Protein AF-A0A919SEV1-F1 (afdb_monomer_lite)

Sequence (92 aa):
MAKATAELTEHDEVVSARSLITFENVQLALAAGLEACQRNGDIDPAADARQLAGLLLAVHRGIEALGKAGFDENALRSMAETALAALPRPPR

Foldseek 3Di:
DPPVVVVVPPPCPPVVVVVVVVLVVQLVVQLVVVCVCCVVQAAAVPDDSSVLSVVLSVLVVVLVVVVVVPDDPVVSVVSNVVSVVPGHGHDD

Organism: NCBI:txid47988

Secondary structure (DSSP, 8-state):
--STTTTTSTT-HHHHHHHHHHHHHHHHHHHHHHHHHHHHTSS-TTS-HHHHHHHHHHHHHHHHHHHHTT--HHHHHHHHHHHHHTSPPPP-

Structure (mmCIF, N/CA/C/O backbone):
data_AF-A0A919SEV1-F1
#
_entry.id   AF-A0A919SEV1-F1
#
loop_
_atom_site.group_PDB
_atom_site.id
_atom_site.type_symbol
_atom_site.label_atom_id
_atom_site.label_alt_id
_atom_site.label_comp_id
_atom_site.label_asym_id
_atom_site.label_entity_id
_atom_site.label_seq_id
_atom_site.pdbx_PDB_ins_code
_atom_site.Cartn_x
_atom_site.Cartn_y
_atom_site.Cartn_z
_atom_site.occupancy
_atom_site.B_iso_or_equiv
_atom_site.auth_seq_id
_atom_site.auth_comp_id
_atom_site.auth_asym_id
_atom_site.auth_atom_id
_atom_site.pdbx_PDB_model_num
ATOM 1 N N . MET A 1 1 ? 0.732 2.046 -27.618 1.00 42.53 1 MET A N 1
ATOM 2 C CA . MET A 1 1 ? 1.532 1.363 -26.576 1.00 42.53 1 MET A CA 1
ATOM 3 C C . MET A 1 1 ? 0.743 0.276 -25.823 1.00 42.53 1 MET A C 1
ATOM 5 O O . MET A 1 1 ? 1.200 -0.168 -24.790 1.00 42.53 1 MET A O 1
ATOM 9 N N . ALA A 1 2 ? -0.397 -0.212 -26.344 1.00 47.88 2 ALA A N 1
ATOM 10 C CA . ALA A 1 2 ? -1.182 -1.288 -25.712 1.00 47.88 2 ALA A CA 1
ATOM 11 C C . ALA A 1 2 ? -0.901 -2.694 -26.291 1.00 47.88 2 ALA A C 1
ATOM 13 O O . ALA A 1 2 ? -1.410 -3.684 -25.784 1.00 47.88 2 ALA A O 1
ATOM 14 N N . LYS A 1 3 ? -0.101 -2.793 -27.365 1.00 35.47 3 LYS A N 1
ATOM 15 C CA . LYS A 1 3 ? 0.101 -4.048 -28.111 1.00 35.47 3 LYS A CA 1
ATOM 16 C C . LYS A 1 3 ? 1.269 -4.898 -27.589 1.00 35.47 3 LYS A C 1
ATOM 18 O O . LYS A 1 3 ? 1.193 -6.113 -27.647 1.00 35.47 3 LYS A O 1
ATOM 23 N N . ALA A 1 4 ? 2.292 -4.276 -26.997 1.00 41.69 4 ALA A N 1
ATOM 24 C CA . ALA A 1 4 ? 3.433 -4.994 -26.415 1.00 41.69 4 ALA A CA 1
ATOM 25 C C . ALA A 1 4 ? 3.096 -5.700 -25.084 1.00 41.69 4 ALA A C 1
ATOM 27 O O . ALA A 1 4 ? 3.776 -6.639 -24.694 1.00 41.69 4 ALA A O 1
ATOM 28 N N . THR A 1 5 ? 2.028 -5.280 -24.396 1.00 46.12 5 THR A N 1
ATOM 29 C CA . THR A 1 5 ? 1.567 -5.910 -23.146 1.00 46.12 5 THR A CA 1
ATOM 30 C C . THR A 1 5 ? 0.765 -7.191 -23.404 1.00 46.12 5 THR A C 1
ATOM 3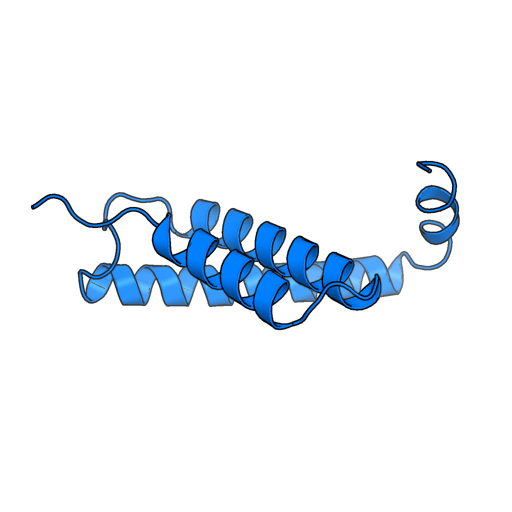2 O O . THR A 1 5 ? 0.731 -8.069 -22.550 1.00 46.12 5 THR A O 1
ATOM 35 N N . ALA A 1 6 ? 0.158 -7.331 -24.589 1.00 45.94 6 ALA A N 1
ATOM 36 C CA . ALA A 1 6 ? -0.621 -8.515 -24.950 1.00 45.94 6 ALA A CA 1
ATOM 37 C C . ALA A 1 6 ? 0.269 -9.710 -25.340 1.00 45.94 6 ALA A C 1
ATOM 39 O O . ALA A 1 6 ? -0.030 -10.835 -24.957 1.00 45.94 6 ALA A O 1
ATOM 40 N N . GLU A 1 7 ? 1.399 -9.479 -26.018 1.00 35.91 7 GLU A N 1
ATOM 41 C CA . GLU A 1 7 ? 2.294 -10.564 -26.468 1.00 35.91 7 GLU A CA 1
ATOM 42 C C . GLU A 1 7 ? 3.110 -11.214 -25.329 1.00 35.91 7 GLU A C 1
ATOM 44 O O . GLU A 1 7 ? 3.653 -12.297 -25.506 1.00 35.91 7 GLU A O 1
ATOM 49 N N . LEU A 1 8 ? 3.134 -10.623 -24.125 1.00 41.41 8 LEU A N 1
ATOM 50 C CA . LEU A 1 8 ? 3.711 -11.248 -22.921 1.00 41.41 8 LEU A CA 1
ATOM 51 C C . LEU A 1 8 ? 2.735 -12.163 -22.157 1.00 41.41 8 LEU A C 1
ATOM 53 O O . LEU A 1 8 ? 3.124 -12.764 -21.160 1.00 41.41 8 LEU A O 1
ATOM 57 N N . THR A 1 9 ? 1.472 -12.254 -22.584 1.00 45.59 9 THR A N 1
ATOM 58 C CA . THR A 1 9 ? 0.434 -13.019 -21.866 1.00 45.59 9 THR A CA 1
ATOM 59 C C . THR A 1 9 ? 0.453 -14.513 -22.223 1.00 45.59 9 THR A C 1
ATOM 61 O O . THR A 1 9 ? -0.027 -15.333 -21.447 1.00 45.59 9 THR A O 1
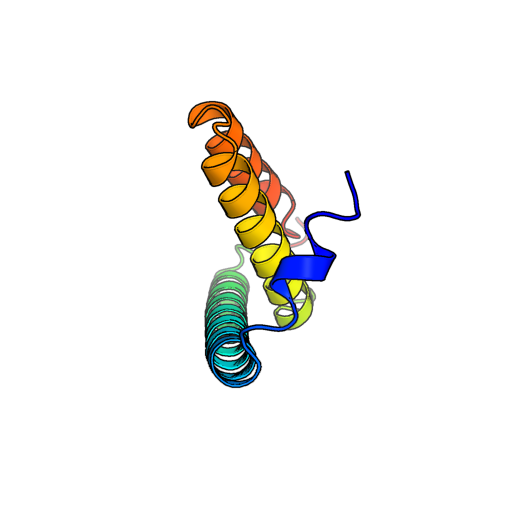ATOM 64 N N . GLU A 1 10 ? 1.044 -14.896 -23.360 1.00 42.03 10 GLU A N 1
ATOM 65 C CA . GLU A 1 10 ? 0.950 -16.264 -23.900 1.00 42.03 10 GLU A CA 1
ATOM 66 C C . GLU A 1 10 ? 1.999 -17.240 -23.333 1.00 42.03 10 GLU A C 1
ATOM 68 O O . GLU A 1 10 ? 1.856 -18.452 -23.465 1.00 42.03 10 GLU A O 1
ATOM 73 N N . HIS A 1 11 ? 3.040 -16.750 -22.653 1.00 41.72 11 HIS A N 1
ATOM 74 C CA . HIS A 1 11 ? 4.141 -17.611 -22.209 1.00 41.72 11 HIS A CA 1
ATOM 75 C C . HIS A 1 11 ? 3.977 -18.259 -20.830 1.00 41.72 11 HIS A C 1
ATOM 77 O O . HIS A 1 11 ? 4.866 -19.017 -20.447 1.00 41.72 11 HIS A O 1
ATOM 83 N N . ASP A 1 12 ? 2.899 -18.002 -20.073 1.00 44.44 12 ASP A N 1
ATOM 84 C CA . ASP A 1 12 ? 3.061 -18.126 -18.624 1.00 44.44 12 ASP A CA 1
ATOM 85 C C . ASP A 1 12 ? 1.843 -18.498 -17.774 1.00 44.44 12 ASP A C 1
ATOM 87 O O . ASP A 1 12 ? 1.668 -17.963 -16.692 1.00 44.44 12 ASP A O 1
ATOM 91 N N . GLU A 1 13 ? 0.997 -19.450 -18.164 1.00 43.34 13 GLU A N 1
ATOM 92 C CA . GLU A 1 13 ? -0.120 -19.864 -17.287 1.00 43.34 13 GLU A CA 1
ATOM 93 C C . GLU A 1 13 ? 0.349 -20.378 -15.902 1.00 43.34 13 GLU A C 1
ATOM 95 O O . GLU A 1 13 ? -0.294 -20.111 -14.885 1.00 43.34 13 GLU A O 1
ATOM 100 N N . VAL A 1 14 ? 1.516 -21.034 -15.820 1.00 48.75 14 VAL A N 1
ATOM 101 C CA . VAL A 1 14 ? 2.077 -21.559 -14.556 1.00 48.75 14 VAL A CA 1
ATOM 102 C C . VAL A 1 14 ? 2.777 -20.481 -13.717 1.00 48.75 14 VAL A C 1
ATOM 104 O O . VAL A 1 14 ? 2.603 -20.459 -12.494 1.00 48.75 14 VAL A O 1
ATOM 107 N N . VAL A 1 15 ? 3.548 -19.562 -14.313 1.00 50.44 15 VAL A N 1
ATOM 108 C CA . VAL A 1 15 ? 4.086 -18.419 -13.546 1.00 50.44 15 VAL A CA 1
ATOM 109 C C . VAL A 1 15 ? 2.974 -17.427 -13.240 1.00 50.44 15 VAL A C 1
ATOM 111 O O . VAL A 1 15 ? 2.998 -16.874 -12.155 1.00 50.44 15 VAL A O 1
ATOM 114 N N . SER A 1 16 ? 1.957 -17.274 -14.089 1.00 58.19 16 SER A N 1
ATOM 115 C CA . SER A 1 16 ? 0.765 -16.463 -13.816 1.00 58.19 16 SER A CA 1
ATOM 116 C C . SER A 1 16 ? 0.018 -16.987 -12.590 1.00 58.19 16 SER A C 1
ATOM 118 O O . SER A 1 16 ? -0.251 -16.215 -11.671 1.00 58.19 16 SER A O 1
ATOM 120 N N . ALA A 1 17 ? -0.194 -18.305 -12.476 1.00 60.59 17 ALA A N 1
ATOM 121 C CA . ALA A 1 17 ? -0.784 -18.909 -11.279 1.00 60.59 17 ALA A CA 1
ATOM 122 C C . ALA A 1 17 ? 0.096 -18.733 -10.024 1.00 60.59 17 ALA A C 1
ATOM 124 O O . ALA A 1 17 ? -0.399 -18.393 -8.948 1.00 60.59 17 ALA A O 1
ATOM 125 N N . ARG A 1 18 ? 1.419 -18.911 -10.142 1.00 66.00 18 ARG A N 1
ATOM 126 C CA . ARG A 1 18 ? 2.350 -18.724 -9.013 1.00 66.00 18 ARG A CA 1
ATOM 127 C C . ARG A 1 18 ? 2.475 -17.255 -8.592 1.00 66.00 18 ARG A C 1
ATOM 129 O O . ARG A 1 18 ? 2.595 -16.955 -7.401 1.00 66.00 18 ARG A O 1
ATOM 136 N N . SER A 1 19 ? 2.425 -16.340 -9.551 1.00 76.12 19 SER A N 1
ATOM 137 C CA . SER A 1 19 ? 2.392 -14.897 -9.331 1.00 76.12 19 SER A CA 1
ATOM 138 C C . SER A 1 19 ? 1.082 -14.479 -8.67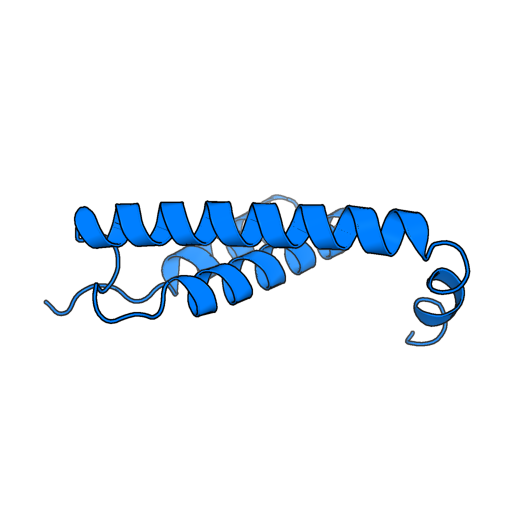9 1.00 76.12 19 SER A C 1
ATOM 140 O O . SER A 1 19 ? 1.119 -13.681 -7.748 1.00 76.12 19 SER A O 1
ATOM 142 N N . LEU A 1 20 ? -0.049 -15.070 -9.073 1.00 83.00 20 LEU A N 1
ATOM 143 C CA . LEU A 1 20 ? -1.343 -14.814 -8.447 1.00 83.00 20 LEU A CA 1
ATOM 144 C C . LEU A 1 20 ? -1.335 -15.195 -6.962 1.00 83.00 20 LEU A C 1
ATOM 146 O O . LEU A 1 20 ? -1.605 -14.336 -6.129 1.00 83.00 20 LEU A O 1
ATOM 150 N N . ILE A 1 21 ? -0.897 -16.413 -6.621 1.00 88.94 21 ILE A N 1
ATOM 151 C CA . ILE A 1 21 ? -0.763 -16.860 -5.219 1.00 88.94 21 ILE A CA 1
ATOM 152 C C . ILE A 1 21 ? 0.165 -15.927 -4.429 1.00 88.94 21 ILE A C 1
ATOM 154 O O . ILE A 1 21 ? -0.080 -15.599 -3.269 1.00 88.94 21 ILE A O 1
ATOM 158 N N . THR A 1 22 ? 1.251 -15.471 -5.055 1.00 90.94 22 THR A N 1
ATOM 159 C CA . THR A 1 22 ? 2.174 -14.523 -4.419 1.00 90.94 22 THR A CA 1
ATOM 160 C C . THR A 1 22 ? 1.480 -13.196 -4.116 1.00 90.94 22 THR A C 1
ATOM 162 O O . THR A 1 22 ? 1.615 -12.672 -3.012 1.00 90.94 22 THR A O 1
ATOM 165 N N . PHE A 1 23 ? 0.718 -12.652 -5.064 1.00 89.56 23 PHE A N 1
ATOM 166 C CA . PHE A 1 23 ? -0.009 -11.400 -4.874 1.00 89.56 23 PHE A CA 1
ATOM 167 C C . PHE A 1 23 ? -1.151 -11.527 -3.863 1.00 89.56 23 PHE A C 1
ATOM 169 O O . PHE A 1 23 ? -1.348 -10.603 -3.076 1.00 89.56 23 PHE A O 1
ATOM 176 N N . GLU A 1 24 ? -1.833 -12.668 -3.809 1.00 93.94 24 GLU A N 1
ATOM 177 C CA . GLU A 1 24 ? -2.816 -12.984 -2.767 1.00 93.94 24 GLU A CA 1
ATOM 178 C C . GLU A 1 24 ? -2.167 -13.008 -1.377 1.00 93.94 24 GLU A C 1
ATOM 180 O O . GLU A 1 24 ? -2.661 -12.361 -0.453 1.00 93.94 24 GLU A O 1
ATOM 185 N N . ASN A 1 25 ? -1.010 -13.660 -1.234 1.00 95.69 25 ASN A N 1
ATOM 186 C CA . ASN A 1 25 ? -0.264 -13.681 0.027 1.00 95.69 25 ASN A CA 1
ATOM 187 C C . ASN A 1 25 ? 0.204 -12.281 0.450 1.00 95.69 25 ASN A C 1
ATOM 189 O O . ASN A 1 25 ? 0.130 -11.930 1.628 1.00 95.69 25 ASN A O 1
ATOM 193 N N . VAL A 1 26 ? 0.658 -11.459 -0.501 1.00 95.44 26 VAL A N 1
ATOM 194 C CA . VAL A 1 26 ? 1.016 -10.059 -0.229 1.00 95.44 26 VAL A CA 1
ATOM 195 C C . VAL A 1 26 ? -0.214 -9.260 0.199 1.00 95.44 26 VAL A C 1
ATOM 197 O O . VAL A 1 26 ? -0.135 -8.510 1.169 1.00 95.44 26 VAL A O 1
ATOM 200 N N . GLN A 1 27 ? -1.356 -9.431 -0.471 1.00 96.50 27 GLN A N 1
ATOM 201 C CA . GLN A 1 27 ? -2.601 -8.769 -0.082 1.00 96.50 27 GLN A CA 1
ATOM 202 C C . GLN A 1 27 ? -3.025 -9.171 1.335 1.00 96.50 27 GLN A C 1
ATOM 204 O O . GLN A 1 27 ? -3.392 -8.308 2.129 1.00 96.50 27 GLN A O 1
ATOM 209 N N . LEU A 1 28 ? -2.919 -10.454 1.683 1.00 97.94 28 LEU A N 1
ATOM 210 C CA . LEU A 1 28 ? -3.231 -10.941 3.023 1.00 97.94 28 LEU A CA 1
ATOM 211 C C . LEU A 1 28 ? -2.300 -10.334 4.083 1.00 97.94 28 LEU A C 1
ATOM 213 O O . LEU A 1 28 ? -2.767 -9.890 5.131 1.00 97.94 28 LEU A O 1
ATOM 217 N N . ALA A 1 29 ? -0.997 -10.263 3.804 1.00 98.31 29 ALA A N 1
ATOM 218 C CA . ALA A 1 29 ? -0.028 -9.641 4.704 1.00 98.31 29 ALA A CA 1
ATOM 219 C C . ALA A 1 29 ? -0.301 -8.139 4.899 1.00 98.31 29 ALA A C 1
ATOM 221 O O . ALA A 1 29 ? -0.240 -7.639 6.023 1.00 98.31 29 ALA A O 1
ATOM 222 N N . LEU A 1 30 ? -0.653 -7.428 3.823 1.00 98.25 30 LEU A N 1
ATOM 223 C CA . LEU A 1 30 ? -1.060 -6.023 3.886 1.00 98.25 30 LEU A CA 1
ATOM 224 C C . LEU A 1 30 ? -2.330 -5.846 4.728 1.00 98.25 30 LEU A C 1
ATOM 226 O O . LEU A 1 30 ? -2.364 -4.961 5.579 1.00 98.25 30 LEU A O 1
ATOM 230 N N . ALA A 1 31 ? -3.339 -6.702 4.546 1.00 98.56 31 ALA A N 1
ATOM 231 C CA . ALA A 1 31 ? -4.571 -6.660 5.333 1.00 98.56 31 ALA A CA 1
ATOM 232 C C . ALA A 1 31 ? -4.289 -6.872 6.828 1.00 98.56 31 ALA A C 1
ATOM 234 O O . ALA A 1 31 ? -4.731 -6.076 7.651 1.00 98.56 31 ALA A O 1
ATOM 235 N N . ALA A 1 32 ? -3.472 -7.869 7.178 1.00 98.56 32 ALA A N 1
ATOM 236 C CA . ALA A 1 32 ? -3.084 -8.122 8.566 1.00 98.56 32 ALA A CA 1
ATOM 237 C C . ALA A 1 32 ? -2.327 -6.936 9.197 1.00 98.56 32 ALA A C 1
ATOM 239 O O . ALA A 1 32 ? -2.527 -6.620 10.374 1.00 98.56 32 ALA A O 1
ATOM 240 N N . GLY A 1 33 ? -1.474 -6.260 8.419 1.00 98.44 33 GLY A N 1
ATOM 241 C CA . GLY A 1 33 ? -0.788 -5.038 8.842 1.00 98.44 33 GLY A CA 1
ATOM 242 C C . GLY A 1 33 ? -1.753 -3.873 9.076 1.00 98.44 33 GLY A C 1
ATOM 243 O O . GLY A 1 33 ? -1.679 -3.217 10.113 1.00 98.44 33 GLY A O 1
ATOM 244 N N . LEU A 1 34 ? -2.702 -3.659 8.163 1.00 98.50 34 LEU A N 1
ATOM 245 C CA . LEU A 1 34 ? -3.742 -2.635 8.301 1.00 98.50 34 LEU A CA 1
ATOM 246 C C . LEU A 1 34 ? -4.617 -2.882 9.534 1.00 98.50 34 LEU A C 1
ATOM 248 O O . LEU A 1 34 ? -4.854 -1.956 10.304 1.00 98.50 34 LEU A O 1
ATOM 252 N N . GLU A 1 35 ? -5.021 -4.127 9.782 1.00 98.56 35 GLU A N 1
ATOM 253 C CA . GLU A 1 35 ? -5.761 -4.504 10.991 1.00 98.56 35 GLU A CA 1
ATOM 254 C C . GLU A 1 35 ? -4.942 -4.262 12.271 1.00 98.56 35 GLU A C 1
ATOM 256 O O . GLU A 1 35 ? -5.495 -3.898 13.309 1.00 98.56 35 GLU A O 1
ATOM 261 N N . ALA A 1 36 ? -3.618 -4.445 12.228 1.00 98.44 36 ALA A N 1
ATOM 262 C CA . ALA A 1 36 ? -2.742 -4.098 13.348 1.00 98.44 36 ALA A CA 1
ATOM 263 C C . ALA A 1 36 ? -2.703 -2.584 13.595 1.00 98.44 36 ALA A C 1
ATOM 265 O O . ALA A 1 36 ? -2.860 -2.154 14.736 1.00 98.44 36 ALA A O 1
ATOM 266 N N . CYS A 1 37 ? -2.579 -1.783 12.538 1.00 97.88 37 CYS A N 1
ATOM 267 C CA . CYS A 1 37 ? -2.672 -0.326 12.617 1.00 97.88 37 CYS A CA 1
ATOM 268 C C . CYS A 1 37 ? -4.042 0.141 13.137 1.00 97.88 37 CYS A C 1
ATOM 270 O O . CYS A 1 37 ? -4.107 1.065 13.944 1.00 97.88 37 CYS A O 1
ATOM 272 N N . GLN A 1 38 ? -5.136 -0.520 12.751 1.00 98.25 38 GLN A N 1
ATOM 273 C CA . GLN A 1 38 ? -6.473 -0.242 13.291 1.00 98.25 38 GLN A CA 1
ATOM 274 C C . GLN A 1 38 ? -6.550 -0.518 14.797 1.00 98.25 38 GLN A C 1
ATOM 276 O O . GLN A 1 38 ? -7.057 0.314 15.547 1.00 98.25 38 GLN A O 1
ATOM 281 N N . ARG A 1 39 ? -5.994 -1.644 15.268 1.00 97.94 39 ARG A N 1
ATOM 282 C CA . ARG A 1 39 ? -5.916 -1.954 16.711 1.00 97.94 39 ARG A CA 1
ATOM 283 C C . ARG A 1 39 ? -5.101 -0.923 17.497 1.00 97.94 39 ARG A C 1
ATOM 285 O O . ARG A 1 39 ? -5.411 -0.683 18.659 1.00 97.94 39 ARG A O 1
ATOM 292 N N . ASN A 1 40 ? -4.094 -0.318 16.870 1.00 97.00 40 ASN A N 1
ATOM 293 C CA . ASN A 1 40 ? -3.266 0.729 17.471 1.00 97.00 40 ASN A CA 1
ATOM 294 C C . ASN A 1 40 ? -3.895 2.132 17.394 1.00 97.00 40 ASN A C 1
ATOM 296 O O . ASN A 1 40 ? -3.387 3.057 18.021 1.00 97.00 40 ASN A O 1
ATOM 300 N N . GLY A 1 41 ? -4.989 2.302 16.645 1.00 96.75 41 GLY A N 1
ATOM 301 C CA . GLY A 1 41 ? -5.608 3.607 16.415 1.00 96.75 41 GLY A CA 1
ATOM 302 C C . GLY A 1 41 ? -4.875 4.476 15.386 1.00 96.75 41 GLY A C 1
ATOM 303 O O . GLY A 1 41 ? -5.088 5.684 15.355 1.00 96.75 41 GLY A O 1
ATOM 304 N N . ASP A 1 42 ? -4.028 3.892 14.536 1.00 96.94 42 ASP A N 1
ATOM 305 C CA . ASP A 1 42 ? -3.341 4.614 13.455 1.00 96.94 42 ASP A CA 1
ATOM 306 C C . ASP A 1 42 ? -4.240 4.784 12.215 1.00 96.94 42 ASP A C 1
ATOM 308 O O . ASP A 1 42 ? -4.127 5.763 11.474 1.00 96.94 42 ASP A O 1
ATOM 312 N N . ILE A 1 43 ? -5.142 3.822 11.989 1.00 97.75 43 ILE A N 1
ATOM 313 C CA . ILE A 1 43 ? -6.071 3.754 10.851 1.00 97.75 43 ILE A CA 1
ATOM 314 C C . ILE A 1 43 ? -7.501 3.649 11.375 1.00 97.75 43 ILE A C 1
ATOM 316 O O . ILE A 1 43 ? -7.738 3.026 12.410 1.00 97.75 43 ILE A O 1
ATOM 320 N N . ASP A 1 44 ? -8.450 4.253 10.657 1.00 98.00 44 ASP A N 1
ATOM 321 C CA . ASP A 1 44 ? -9.879 4.171 10.964 1.00 98.00 44 ASP A CA 1
ATOM 322 C C . ASP A 1 44 ? -10.327 2.700 11.132 1.00 98.00 44 ASP A C 1
ATOM 324 O O . ASP A 1 44 ? -10.237 1.922 10.171 1.00 98.00 44 ASP A O 1
ATOM 328 N N . PRO A 1 45 ? -10.821 2.292 12.320 1.00 97.00 45 PRO A N 1
ATOM 329 C CA . PRO A 1 45 ? -11.267 0.921 12.562 1.00 97.00 45 PRO A CA 1
ATOM 330 C C . PRO A 1 45 ? -12.508 0.528 11.746 1.00 97.00 45 PRO A C 1
ATOM 332 O O . PRO A 1 45 ? -12.802 -0.661 11.640 1.00 97.00 45 PRO A O 1
ATOM 335 N N . ALA A 1 46 ? -13.238 1.491 11.171 1.00 97.06 46 ALA A N 1
ATOM 336 C CA . ALA A 1 46 ? -14.384 1.229 10.301 1.00 97.06 46 ALA A CA 1
ATOM 337 C C . ALA A 1 46 ? -13.994 0.987 8.831 1.00 97.06 46 ALA A C 1
ATOM 339 O O . ALA A 1 46 ? -14.833 0.550 8.040 1.00 97.06 46 ALA A O 1
ATOM 340 N N . ALA A 1 47 ? -12.745 1.262 8.443 1.00 97.56 47 ALA A N 1
ATOM 341 C CA . ALA A 1 47 ? -12.289 1.046 7.077 1.00 97.56 47 ALA A CA 1
ATOM 342 C C . ALA A 1 47 ? -12.138 -0.452 6.750 1.00 97.56 47 ALA A C 1
ATOM 344 O O . ALA A 1 47 ? -11.653 -1.241 7.563 1.00 97.56 47 ALA A O 1
ATOM 345 N N . ASP A 1 48 ? -12.503 -0.849 5.527 1.00 98.19 48 ASP A N 1
ATOM 346 C CA . ASP A 1 48 ? -12.326 -2.228 5.057 1.00 98.19 48 ASP A CA 1
ATOM 347 C C . ASP A 1 48 ? -10.842 -2.507 4.761 1.00 98.19 48 ASP A C 1
ATOM 349 O O . ASP A 1 48 ? -10.301 -2.120 3.719 1.00 98.19 48 ASP A O 1
ATOM 353 N N . ALA A 1 49 ? -10.180 -3.206 5.686 1.00 97.88 49 ALA A N 1
ATOM 354 C CA . ALA A 1 49 ? -8.761 -3.535 5.593 1.00 97.88 49 ALA A CA 1
ATOM 355 C C . ALA A 1 49 ? -8.411 -4.372 4.350 1.00 97.88 49 ALA A C 1
ATOM 357 O O . ALA A 1 49 ? -7.326 -4.209 3.793 1.00 97.88 49 ALA A O 1
ATOM 358 N N . ARG A 1 50 ? -9.318 -5.232 3.862 1.00 97.38 50 ARG A N 1
ATOM 359 C CA . ARG A 1 50 ? -9.065 -6.032 2.651 1.00 97.38 50 ARG A CA 1
ATOM 360 C C . ARG A 1 50 ? -9.117 -5.172 1.397 1.00 97.38 50 ARG A C 1
ATOM 362 O O . ARG A 1 50 ? -8.264 -5.324 0.523 1.00 97.38 50 ARG A O 1
ATOM 369 N N . GLN A 1 51 ? -10.072 -4.247 1.312 1.00 98.00 51 GLN A N 1
ATOM 370 C CA . GLN A 1 51 ? -10.131 -3.304 0.190 1.00 98.00 51 GLN A CA 1
ATOM 371 C C . GLN A 1 51 ? -8.909 -2.383 0.167 1.00 98.00 51 GLN A C 1
ATOM 373 O O . GLN A 1 51 ? -8.294 -2.199 -0.885 1.00 98.00 51 GLN A O 1
ATOM 378 N N . LEU A 1 52 ? -8.506 -1.864 1.329 1.00 98.31 52 LEU A N 1
ATOM 379 C CA . LEU A 1 52 ? -7.291 -1.062 1.463 1.00 98.31 52 LEU A CA 1
ATOM 380 C C . LEU A 1 52 ? -6.031 -1.861 1.096 1.00 98.31 52 LEU A C 1
ATOM 382 O O . LEU A 1 52 ? -5.162 -1.342 0.398 1.00 98.31 52 LEU A O 1
ATOM 386 N N . ALA A 1 53 ? -5.943 -3.133 1.488 1.00 98.31 53 ALA A N 1
ATOM 387 C CA . ALA A 1 53 ? -4.842 -4.008 1.092 1.00 98.31 53 ALA A CA 1
ATOM 388 C C . ALA A 1 53 ? -4.786 -4.221 -0.428 1.00 98.31 53 ALA A C 1
ATOM 390 O O . ALA A 1 53 ? -3.706 -4.180 -1.018 1.00 98.31 53 ALA A O 1
ATOM 391 N N . GLY A 1 54 ? -5.942 -4.404 -1.074 1.00 97.25 54 GLY A N 1
ATOM 392 C CA . GLY A 1 54 ? -6.044 -4.482 -2.531 1.00 97.25 54 GLY A CA 1
ATOM 393 C C . GLY A 1 54 ? -5.558 -3.207 -3.223 1.00 97.25 54 GLY A C 1
ATOM 394 O O . GLY A 1 54 ? -4.776 -3.282 -4.173 1.00 97.25 54 GLY A O 1
ATOM 395 N N . LEU A 1 55 ? -5.944 -2.038 -2.704 1.00 97.81 55 LEU A N 1
ATOM 396 C CA . LEU A 1 55 ? -5.463 -0.745 -3.191 1.00 97.81 55 LEU A CA 1
ATOM 397 C C . LEU A 1 55 ? -3.942 -0.606 -3.032 1.00 97.81 55 LEU A C 1
ATOM 399 O O . LEU A 1 55 ? -3.254 -0.268 -3.995 1.00 97.81 55 LEU A O 1
ATOM 403 N N . LEU A 1 56 ? -3.402 -0.894 -1.845 1.00 97.88 56 LEU A N 1
ATOM 404 C CA . LEU A 1 56 ? -1.963 -0.804 -1.581 1.00 97.88 56 LEU A CA 1
ATOM 405 C C . LEU A 1 56 ? -1.156 -1.773 -2.449 1.00 97.88 56 LEU A C 1
ATOM 407 O O . LEU A 1 56 ? -0.092 -1.403 -2.945 1.00 97.88 56 LEU A O 1
ATOM 411 N N . LEU A 1 57 ? -1.671 -2.980 -2.693 1.00 96.56 57 LEU A N 1
ATOM 412 C CA . LEU A 1 57 ? -1.060 -3.919 -3.629 1.00 96.56 57 LEU A CA 1
ATOM 413 C C . LEU A 1 57 ? -1.009 -3.330 -5.046 1.00 96.56 57 LEU A C 1
ATOM 415 O O . LEU A 1 57 ? 0.050 -3.360 -5.672 1.00 96.56 57 LEU A O 1
ATOM 419 N N . ALA A 1 58 ? -2.113 -2.765 -5.541 1.00 96.50 58 ALA A N 1
ATOM 420 C CA . ALA A 1 58 ? -2.162 -2.152 -6.867 1.00 96.50 58 ALA A CA 1
ATOM 421 C C . ALA A 1 58 ? -1.180 -0.974 -6.994 1.00 96.50 58 ALA A C 1
ATOM 423 O O . ALA A 1 58 ? -0.411 -0.910 -7.956 1.00 96.50 58 ALA A O 1
ATOM 424 N N . VAL A 1 59 ? -1.142 -0.086 -5.995 1.00 97.00 59 VAL A N 1
ATOM 425 C CA . VAL A 1 59 ? -0.186 1.032 -5.934 1.00 97.00 59 VAL A CA 1
ATOM 426 C C . VAL A 1 59 ? 1.253 0.518 -5.942 1.00 97.00 59 VAL A C 1
ATOM 428 O O . VAL A 1 59 ? 2.072 0.985 -6.731 1.00 97.00 59 VAL A O 1
ATOM 431 N N . HIS A 1 60 ? 1.562 -0.480 -5.114 1.00 94.69 60 HIS A N 1
ATOM 432 C CA . HIS A 1 60 ? 2.901 -1.053 -5.026 1.00 94.69 60 HIS A CA 1
ATOM 433 C C . HIS A 1 60 ? 3.362 -1.654 -6.367 1.00 94.69 60 HIS A C 1
ATOM 435 O O . HIS A 1 60 ? 4.510 -1.447 -6.766 1.00 94.69 60 HIS A O 1
ATOM 441 N N . ARG A 1 61 ? 2.465 -2.323 -7.106 1.00 94.25 61 ARG A N 1
ATOM 442 C CA . ARG A 1 61 ? 2.753 -2.831 -8.460 1.00 94.25 61 ARG A CA 1
ATOM 443 C C . ARG A 1 61 ? 2.948 -1.719 -9.485 1.00 94.25 61 ARG A C 1
ATOM 445 O O . ARG A 1 61 ? 3.842 -1.829 -10.321 1.00 94.25 61 ARG A O 1
ATOM 452 N N . GLY A 1 62 ? 2.172 -0.640 -9.396 1.00 93.69 62 GLY A N 1
ATOM 453 C CA . GLY A 1 62 ? 2.363 0.552 -10.225 1.00 93.69 62 GLY A CA 1
ATOM 454 C C . GLY A 1 62 ? 3.736 1.195 -10.009 1.00 93.69 62 GLY A C 1
ATOM 455 O O . GLY A 1 62 ? 4.448 1.462 -10.975 1.00 93.69 62 GLY A O 1
ATOM 456 N N . ILE A 1 63 ? 4.147 1.365 -8.750 1.00 96.56 63 ILE A N 1
ATOM 457 C CA . ILE A 1 63 ? 5.465 1.907 -8.382 1.00 96.56 63 ILE A CA 1
ATOM 458 C C . ILE A 1 63 ? 6.592 1.001 -8.895 1.00 96.56 63 ILE A C 1
ATOM 460 O O . ILE A 1 63 ? 7.563 1.491 -9.467 1.00 96.56 63 ILE A O 1
ATOM 464 N N . GLU A 1 64 ? 6.457 -0.320 -8.754 1.00 92.94 64 GLU A N 1
ATOM 465 C CA . GLU A 1 64 ? 7.443 -1.272 -9.276 1.00 92.94 64 GLU A CA 1
ATOM 466 C C . GLU A 1 64 ? 7.574 -1.184 -10.805 1.00 92.94 64 GLU A C 1
ATOM 468 O O . GLU A 1 64 ? 8.687 -1.183 -11.334 1.00 92.9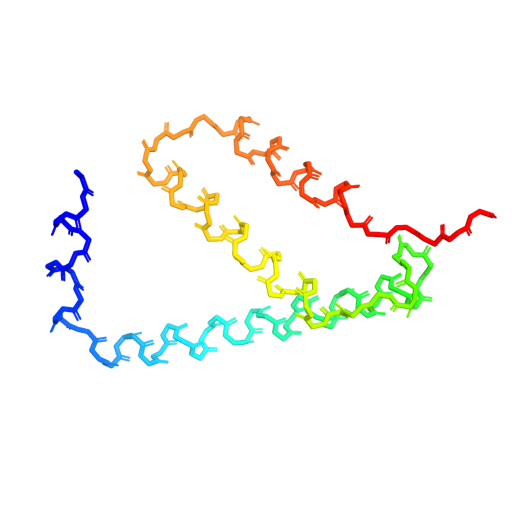4 64 GLU A O 1
ATOM 473 N N . ALA A 1 65 ? 6.453 -1.083 -11.524 1.00 93.69 65 ALA A N 1
ATOM 474 C CA . ALA A 1 65 ? 6.453 -0.935 -12.977 1.00 93.69 65 ALA A CA 1
ATOM 475 C C . ALA A 1 65 ? 7.120 0.378 -13.423 1.00 93.69 65 ALA A C 1
ATOM 477 O O . ALA A 1 65 ? 7.923 0.369 -14.356 1.00 93.69 65 ALA A O 1
ATOM 478 N N . LEU A 1 66 ? 6.843 1.490 -12.733 1.00 94.62 66 LEU A N 1
ATOM 479 C CA . LEU A 1 66 ? 7.483 2.784 -12.995 1.00 94.62 66 LEU A CA 1
ATOM 480 C C . LEU A 1 66 ? 8.990 2.746 -12.708 1.00 94.62 66 LEU A C 1
ATOM 482 O O . LEU A 1 66 ? 9.777 3.258 -13.503 1.00 94.62 66 LEU A O 1
ATOM 486 N N . GLY A 1 67 ? 9.410 2.082 -11.629 1.00 95.12 67 GLY A N 1
ATOM 487 C CA . GLY A 1 67 ? 10.829 1.875 -11.331 1.00 95.12 67 GLY A CA 1
ATOM 488 C C . GLY A 1 67 ? 11.547 1.072 -12.413 1.00 95.12 67 GLY A C 1
ATOM 489 O O . GLY A 1 67 ? 12.620 1.467 -12.862 1.00 95.12 67 GLY A O 1
ATOM 490 N N . LYS A 1 68 ? 10.920 0.008 -12.930 1.00 91.19 68 LYS A N 1
ATOM 491 C CA . LYS A 1 68 ? 11.444 -0.749 -14.084 1.00 91.19 68 LYS A CA 1
ATOM 492 C C . LYS A 1 68 ? 11.531 0.095 -15.361 1.00 91.19 68 LYS A C 1
ATOM 494 O O . LYS A 1 68 ? 12.368 -0.189 -16.211 1.00 91.19 68 LYS A O 1
ATOM 499 N N . ALA A 1 69 ? 10.702 1.129 -15.487 1.00 92.88 69 ALA A N 1
ATOM 500 C CA . ALA A 1 69 ? 10.746 2.094 -16.583 1.00 92.88 69 ALA A CA 1
ATOM 501 C C . ALA A 1 69 ? 11.776 3.226 -16.377 1.00 92.88 69 ALA A C 1
ATOM 503 O O . ALA A 1 69 ? 11.888 4.098 -17.237 1.00 92.88 69 ALA A O 1
ATOM 504 N N . GLY A 1 70 ? 12.530 3.223 -15.271 1.00 95.06 70 GLY A N 1
ATOM 505 C CA . GLY A 1 70 ? 13.591 4.197 -14.999 1.00 95.06 70 GLY A CA 1
ATOM 506 C C . GLY A 1 70 ? 13.119 5.496 -14.341 1.00 95.06 70 GLY A C 1
ATOM 507 O O . GLY A 1 70 ? 13.805 6.510 -14.455 1.00 95.06 70 GLY A O 1
ATOM 508 N N . PHE A 1 71 ? 11.959 5.495 -13.675 1.00 96.38 71 PHE A N 1
ATOM 509 C CA . PH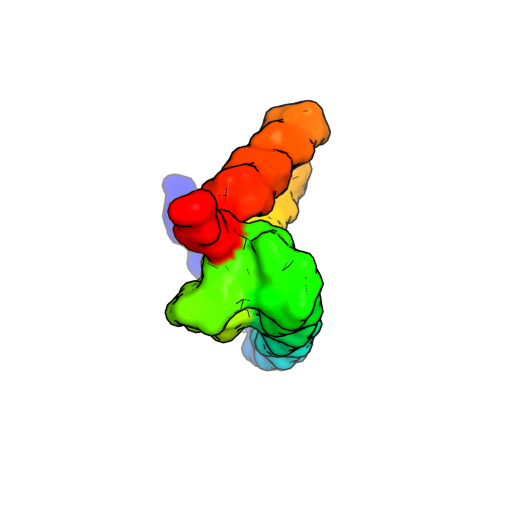E A 1 71 ? 11.540 6.644 -12.867 1.00 96.38 71 PHE A CA 1
ATOM 510 C C . PHE A 1 71 ? 12.513 6.906 -11.713 1.00 96.38 71 PHE A C 1
ATOM 512 O O . PHE A 1 71 ? 13.057 5.978 -11.115 1.00 96.38 71 PHE A O 1
ATOM 519 N N . ASP A 1 72 ? 12.685 8.189 -11.392 1.00 97.56 72 ASP A N 1
ATOM 520 C CA . ASP A 1 72 ? 13.539 8.647 -10.297 1.00 97.56 72 ASP A CA 1
ATOM 521 C C . ASP A 1 72 ? 13.108 8.064 -8.940 1.00 97.56 72 ASP A C 1
ATOM 523 O O . ASP A 1 72 ? 11.920 8.028 -8.610 1.00 97.56 72 ASP A O 1
ATOM 527 N N . GLU A 1 73 ? 14.079 7.644 -8.127 1.00 96.38 73 GLU A N 1
ATOM 528 C CA . GLU A 1 73 ? 13.815 6.987 -6.843 1.00 96.38 73 GLU A CA 1
ATOM 529 C C . GLU A 1 73 ? 13.077 7.905 -5.857 1.00 96.38 73 GLU A C 1
ATOM 531 O O . GLU A 1 73 ? 12.171 7.449 -5.153 1.00 96.38 73 GLU A O 1
ATOM 536 N N . ASN A 1 74 ? 13.409 9.200 -5.817 1.00 98.00 74 ASN A N 1
ATOM 537 C CA . ASN A 1 74 ? 12.731 10.138 -4.920 1.00 98.00 74 ASN A CA 1
ATOM 538 C C . ASN A 1 74 ? 11.278 10.345 -5.352 1.00 98.00 74 ASN A C 1
ATOM 540 O O . ASN A 1 74 ? 10.387 10.417 -4.504 1.00 98.00 74 ASN A O 1
ATOM 544 N N . ALA A 1 75 ? 11.022 10.374 -6.662 1.00 97.38 75 ALA A N 1
ATOM 545 C CA . ALA A 1 75 ? 9.663 10.414 -7.189 1.00 97.38 75 ALA A CA 1
ATOM 546 C C . ALA A 1 75 ? 8.862 9.162 -6.784 1.00 97.38 75 ALA A C 1
ATOM 548 O O . ALA A 1 75 ? 7.746 9.288 -6.279 1.00 97.38 75 ALA A O 1
ATOM 549 N N . LEU A 1 76 ? 9.435 7.962 -6.929 1.00 97.94 76 LEU A N 1
ATOM 550 C CA . LEU A 1 76 ? 8.787 6.706 -6.520 1.00 97.94 76 LEU A CA 1
ATOM 551 C C . LEU A 1 76 ? 8.511 6.658 -5.011 1.00 97.94 76 LEU A C 1
ATOM 553 O O . LEU A 1 76 ? 7.439 6.223 -4.584 1.00 97.94 76 LEU A O 1
ATOM 557 N N . ARG A 1 77 ? 9.456 7.141 -4.199 1.00 97.94 77 ARG A N 1
ATOM 558 C CA . ARG A 1 77 ? 9.306 7.245 -2.743 1.00 97.94 77 ARG A CA 1
ATOM 559 C C . ARG A 1 77 ? 8.171 8.183 -2.358 1.00 97.94 77 ARG A C 1
ATOM 561 O O . ARG A 1 77 ? 7.312 7.802 -1.568 1.00 97.94 77 ARG A O 1
ATOM 568 N N . SER A 1 78 ? 8.113 9.359 -2.978 1.00 98.25 78 SER A N 1
ATOM 569 C CA . SER A 1 78 ? 7.043 10.329 -2.742 1.00 98.25 78 SER A CA 1
ATOM 570 C C . SER A 1 78 ? 5.660 9.764 -3.095 1.00 98.25 78 SER A C 1
ATOM 572 O O . SER A 1 78 ? 4.690 10.007 -2.375 1.00 98.25 78 SER A O 1
ATOM 574 N N . MET A 1 79 ? 5.553 8.941 -4.147 1.00 98.19 79 MET A N 1
ATOM 575 C CA . MET A 1 79 ? 4.305 8.242 -4.485 1.00 98.19 79 MET A CA 1
ATOM 576 C C . MET A 1 79 ? 3.884 7.255 -3.389 1.00 98.19 79 MET A C 1
ATOM 578 O O . MET A 1 79 ? 2.712 7.233 -3.008 1.00 98.19 79 MET A O 1
ATOM 582 N N . ALA A 1 80 ? 4.826 6.466 -2.861 1.00 97.50 80 ALA A N 1
ATOM 583 C CA . ALA A 1 80 ? 4.552 5.535 -1.767 1.00 97.50 80 ALA A CA 1
ATOM 584 C C . ALA A 1 80 ? 4.095 6.273 -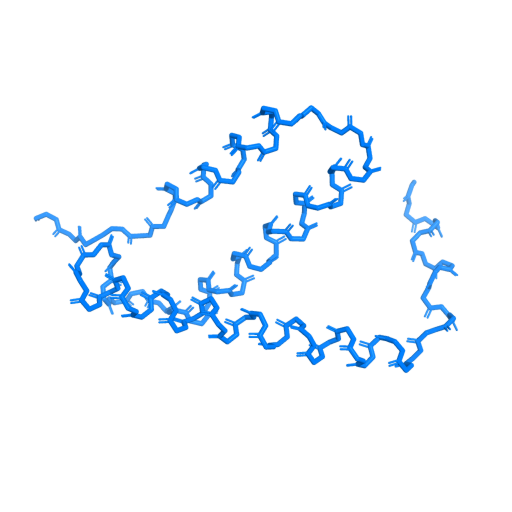0.499 1.00 97.50 80 ALA A C 1
ATOM 586 O O . ALA A 1 80 ? 3.075 5.921 0.091 1.00 97.50 80 ALA A O 1
ATOM 587 N N . GLU A 1 81 ? 4.807 7.333 -0.111 1.00 98.25 81 GLU A N 1
ATOM 588 C CA . GLU A 1 81 ? 4.460 8.173 1.041 1.00 98.25 81 GLU A CA 1
ATOM 589 C C . GLU A 1 81 ? 3.079 8.816 0.880 1.00 98.25 81 GLU A C 1
ATOM 591 O O . GLU A 1 81 ? 2.279 8.810 1.815 1.00 98.25 81 GLU A O 1
ATOM 596 N N . THR A 1 82 ? 2.762 9.307 -0.320 1.00 98.44 82 THR A N 1
ATOM 597 C CA . THR A 1 82 ? 1.451 9.891 -0.631 1.00 98.44 82 THR A CA 1
ATOM 598 C C . THR A 1 82 ? 0.332 8.861 -0.493 1.00 98.44 82 THR A C 1
ATOM 600 O O . THR A 1 82 ? -0.705 9.153 0.101 1.00 98.44 82 THR A O 1
ATOM 603 N N . ALA A 1 83 ? 0.540 7.642 -0.997 1.00 97.75 83 ALA A N 1
ATOM 604 C CA . ALA A 1 83 ? -0.441 6.568 -0.879 1.00 97.75 83 ALA A CA 1
ATOM 605 C C . ALA A 1 83 ? -0.696 6.176 0.584 1.00 97.75 83 ALA A C 1
ATOM 607 O O . ALA A 1 83 ? -1.846 5.992 0.978 1.00 97.75 83 ALA A O 1
ATOM 608 N N . LEU A 1 84 ? 0.357 6.109 1.405 1.00 97.12 84 LEU A N 1
ATOM 609 C CA . LEU A 1 84 ? 0.229 5.857 2.843 1.00 97.12 84 LEU A CA 1
ATOM 610 C C . LEU A 1 84 ? -0.476 7.013 3.565 1.00 97.12 84 LEU A C 1
ATOM 612 O O . LEU A 1 84 ? -1.318 6.780 4.429 1.00 97.12 84 LEU A O 1
ATOM 616 N N . ALA A 1 85 ? -0.184 8.260 3.193 1.00 97.38 85 ALA A N 1
ATOM 617 C CA . ALA A 1 85 ? -0.827 9.436 3.773 1.00 97.38 85 ALA A CA 1
ATOM 618 C C . ALA A 1 85 ? -2.332 9.519 3.463 1.00 97.38 85 ALA A C 1
ATOM 620 O O . ALA A 1 85 ? -3.067 10.137 4.236 1.00 97.38 85 ALA A O 1
ATOM 621 N N . ALA A 1 86 ? -2.778 8.898 2.366 1.00 96.88 86 ALA A N 1
ATOM 622 C CA . ALA A 1 86 ? -4.178 8.831 1.953 1.00 96.88 86 ALA A CA 1
ATOM 623 C C . ALA A 1 86 ? -5.003 7.771 2.706 1.00 96.88 86 ALA A C 1
ATOM 625 O O . ALA A 1 86 ? -6.222 7.720 2.530 1.00 96.88 86 ALA A O 1
ATOM 626 N N . LEU A 1 87 ? -4.374 6.928 3.535 1.00 97.44 87 LEU A N 1
ATOM 627 C CA . LEU A 1 87 ? -5.100 5.953 4.345 1.00 97.44 87 LEU A CA 1
ATOM 628 C C . LEU A 1 87 ? -6.055 6.660 5.327 1.00 97.44 87 LEU A C 1
ATOM 630 O O . LEU A 1 87 ? -5.701 7.701 5.895 1.00 97.44 87 LEU A O 1
ATOM 634 N N . PRO A 1 88 ? -7.267 6.110 5.536 1.00 97.56 88 PRO A N 1
ATOM 635 C CA . PRO A 1 88 ? -8.264 6.735 6.390 1.00 97.56 88 PRO A CA 1
ATOM 636 C C . PRO A 1 88 ? -7.775 6.749 7.837 1.00 97.56 88 PRO A C 1
ATOM 638 O O . PRO A 1 88 ? -7.379 5.722 8.389 1.00 97.56 88 PRO A O 1
ATOM 641 N N . ARG A 1 89 ? -7.801 7.931 8.452 1.00 96.69 89 ARG A N 1
ATOM 642 C CA . ARG A 1 89 ? -7.425 8.123 9.855 1.00 96.69 89 ARG A CA 1
ATOM 643 C C . ARG A 1 89 ? -8.670 8.108 10.734 1.00 96.69 89 ARG A C 1
ATOM 645 O O . ARG A 1 89 ? -9.722 8.544 10.261 1.00 96.69 89 ARG A O 1
ATOM 652 N N . PRO A 1 90 ? -8.562 7.680 12.002 1.00 92.88 90 PRO A N 1
ATOM 653 C CA . PRO A 1 90 ? -9.685 7.753 12.922 1.00 92.88 90 PRO A CA 1
ATOM 654 C C . PRO A 1 90 ? -10.234 9.183 13.041 1.00 92.88 90 PRO A C 1
ATOM 656 O O . PRO A 1 90 ? -9.464 10.150 12.937 1.00 92.88 90 PRO A O 1
ATOM 659 N N . PRO A 1 91 ? -11.549 9.339 13.273 1.00 84.31 91 PRO A N 1
ATOM 660 C CA . PRO A 1 91 ? -12.130 10.641 13.570 1.00 84.31 91 PRO A CA 1
ATOM 661 C C . PRO A 1 91 ? -11.479 11.236 14.828 1.00 84.31 91 PRO A C 1
ATOM 663 O O . PRO A 1 91 ? -11.164 10.514 15.774 1.00 84.31 91 PRO A O 1
ATOM 666 N N . ARG A 1 92 ? -11.249 12.553 14.803 1.00 73.25 92 ARG A N 1
ATOM 667 C CA . ARG A 1 92 ? -10.762 13.316 15.960 1.00 73.25 92 ARG A CA 1
ATOM 668 C C . ARG A 1 92 ? -11.863 13.549 16.982 1.00 73.25 92 ARG A C 1
ATOM 670 O O . ARG A 1 92 ? -13.010 13.783 16.540 1.00 73.25 92 ARG A O 1
#

Radius of gyration: 16.03 Å; chains: 1; bounding box: 28×35×46 Å

InterPro domains:
  IPR036271 Tetracyclin repressor-like, C-terminal domain superfamily [SSF48498] (2-89)

pLDDT: mean 86.03, std 20.2, range [35.47, 98.56]